Protein AF-A0A0J8WUL0-F1 (afdb_monomer_lite)

Secondary structure (DSSP, 8-state):
-------GGG---HHHHHHHHHHTT--HHHHHHHHHHHHHHHTTHHHHGGGS---HHHHHHHHHHHHHHHHHH-

Foldseek 3Di:
DDQPLPDDPPQRAQVSQLVSCVVVVHHSVVSLVVLVVVLVVCVCVLVCLVVVDDDPVVSNVVSVVSVVNSVRHD

Organism: NCBI:txid451644

Structure (mmCIF, N/CA/C/O backbone):
data_AF-A0A0J8WUL0-F1
#
_entry.id   AF-A0A0J8WUL0-F1
#
loop_
_atom_site.group_PDB
_atom_site.id
_atom_site.type_symbol
_atom_site.label_atom_id
_atom_site.label_alt_id
_atom_site.label_comp_id
_atom_site.label_asym_id
_atom_site.label_entity_id
_atom_site.label_seq_id
_atom_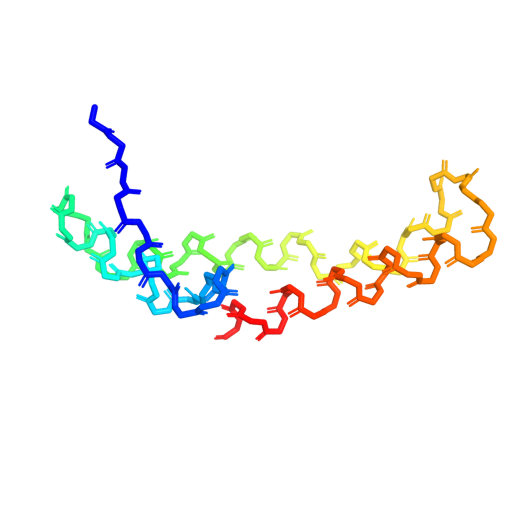site.pdbx_PDB_ins_code
_atom_site.Cartn_x
_atom_site.Cartn_y
_atom_site.Cartn_z
_atom_site.occupancy
_atom_site.B_iso_or_equiv
_atom_site.auth_seq_id
_atom_site.auth_comp_id
_atom_site.auth_asym_id
_atom_site.auth_atom_id
_atom_site.pdbx_PDB_model_num
ATOM 1 N N . MET A 1 1 ? -21.119 11.232 -1.448 1.00 41.62 1 MET A N 1
ATOM 2 C CA . MET A 1 1 ? -20.162 11.773 -0.458 1.00 41.62 1 MET A CA 1
ATOM 3 C C . MET A 1 1 ? -18.764 11.378 -0.897 1.00 41.62 1 MET A C 1
ATOM 5 O O . MET A 1 1 ? -18.541 10.191 -1.092 1.00 41.62 1 MET A O 1
ATOM 9 N N . ALA A 1 2 ? -17.860 12.333 -1.110 1.00 54.69 2 ALA A N 1
ATOM 10 C CA . ALA A 1 2 ? -16.458 12.025 -1.382 1.00 54.69 2 ALA A CA 1
ATOM 11 C C . ALA A 1 2 ? -15.726 11.820 -0.048 1.00 54.69 2 ALA A C 1
ATOM 13 O O . ALA A 1 2 ? -15.877 12.625 0.871 1.00 54.69 2 ALA A O 1
ATOM 14 N N . LEU A 1 3 ? -14.967 10.731 0.072 1.00 56.09 3 LEU A N 1
ATOM 15 C CA . LEU A 1 3 ? -14.059 10.516 1.194 1.00 56.09 3 LEU A CA 1
ATOM 16 C C . LEU A 1 3 ? -12.967 11.581 1.130 1.00 56.09 3 LEU A C 1
ATOM 18 O O . LEU A 1 3 ? -12.113 11.543 0.246 1.00 56.09 3 LEU A O 1
ATOM 22 N N . ASN A 1 4 ? -12.986 12.532 2.061 1.00 57.84 4 ASN A N 1
ATOM 23 C CA . ASN A 1 4 ? -11.884 13.468 2.210 1.00 57.84 4 ASN A CA 1
ATOM 24 C C . ASN A 1 4 ? -10.698 12.746 2.857 1.00 57.84 4 ASN A C 1
ATOM 26 O O . ASN A 1 4 ? -10.476 12.816 4.066 1.00 57.84 4 ASN A O 1
ATOM 30 N N . LEU A 1 5 ? -9.945 12.026 2.029 1.00 60.44 5 LEU A N 1
ATOM 31 C CA . LEU A 1 5 ? -8.674 11.421 2.392 1.00 60.44 5 LEU A CA 1
ATOM 32 C C . LEU A 1 5 ? -7.615 12.534 2.451 1.00 60.44 5 LEU A C 1
ATOM 34 O O . LEU A 1 5 ? -6.788 12.680 1.549 1.00 60.44 5 LEU A O 1
ATOM 38 N N . PHE A 1 6 ? -7.700 13.390 3.472 1.00 55.25 6 PHE A N 1
ATOM 39 C CA . PHE A 1 6 ? -6.796 14.521 3.679 1.00 55.25 6 PHE A CA 1
ATOM 40 C C . PHE A 1 6 ? -5.384 14.028 4.032 1.00 55.25 6 PHE A C 1
ATOM 42 O O . PHE A 1 6 ? -4.963 14.066 5.183 1.00 55.25 6 PHE A O 1
ATOM 49 N N . SER A 1 7 ? -4.633 13.565 3.035 1.00 59.56 7 SER A N 1
ATOM 50 C CA . SER A 1 7 ? -3.206 13.301 3.191 1.00 59.56 7 SER A CA 1
ATOM 51 C C . SER A 1 7 ? -2.388 14.558 2.913 1.00 59.56 7 SER A C 1
ATOM 53 O O . SER A 1 7 ? -2.656 15.316 1.977 1.00 59.56 7 SER A O 1
ATOM 55 N N . ARG A 1 8 ? -1.343 14.777 3.715 1.00 56.31 8 ARG A N 1
ATOM 56 C CA . ARG A 1 8 ? -0.369 15.845 3.469 1.00 56.31 8 ARG A CA 1
ATOM 57 C C . ARG A 1 8 ? 0.335 15.567 2.133 1.00 56.31 8 ARG A C 1
ATOM 59 O O . ARG A 1 8 ? 0.854 14.471 1.928 1.00 56.31 8 ARG A O 1
ATOM 66 N N . ALA A 1 9 ? 0.344 16.552 1.233 1.00 60.91 9 ALA A N 1
ATOM 67 C CA . ALA A 1 9 ? 0.979 16.466 -0.088 1.00 60.91 9 ALA A CA 1
ATOM 68 C C . ALA A 1 9 ? 0.484 15.304 -0.987 1.00 60.91 9 ALA A C 1
ATOM 70 O O . ALA A 1 9 ? 1.278 14.717 -1.717 1.00 60.91 9 ALA A O 1
ATOM 71 N N . HIS A 1 10 ? -0.810 14.951 -0.929 1.00 63.81 10 HIS A N 1
ATOM 72 C CA . HIS A 1 10 ? -1.426 13.871 -1.727 1.00 63.81 10 HIS A CA 1
ATOM 73 C C . HIS A 1 10 ? -0.838 12.459 -1.497 1.00 63.81 10 HIS A C 1
ATOM 75 O O . HIS A 1 10 ? -1.034 11.559 -2.316 1.00 63.81 10 HIS A O 1
ATOM 81 N N . ARG A 1 11 ? -0.129 12.223 -0.383 1.00 71.44 11 ARG A N 1
ATOM 82 C CA . ARG A 1 11 ? 0.456 10.912 -0.050 1.00 71.44 11 ARG A CA 1
ATOM 83 C C . ARG A 1 11 ? -0.444 10.088 0.871 1.00 71.44 11 ARG A C 1
ATOM 85 O O . ARG A 1 11 ? -0.317 10.128 2.093 1.00 71.44 11 ARG A O 1
ATOM 92 N N . LEU A 1 12 ? -1.320 9.283 0.277 1.00 83.62 12 LEU A N 1
ATOM 93 C CA . LEU A 1 12 ? -2.208 8.365 0.999 1.00 83.62 12 LEU A CA 1
ATOM 94 C C . LEU A 1 12 ? -1.451 7.182 1.621 1.00 83.62 12 LEU A C 1
ATOM 96 O O . LEU A 1 12 ? -1.227 6.186 0.946 1.00 83.62 12 LEU A O 1
ATOM 100 N N . SER A 1 13 ? -1.077 7.247 2.893 1.00 90.06 13 SER A N 1
ATOM 101 C CA . SER A 1 13 ? -0.477 6.106 3.614 1.00 90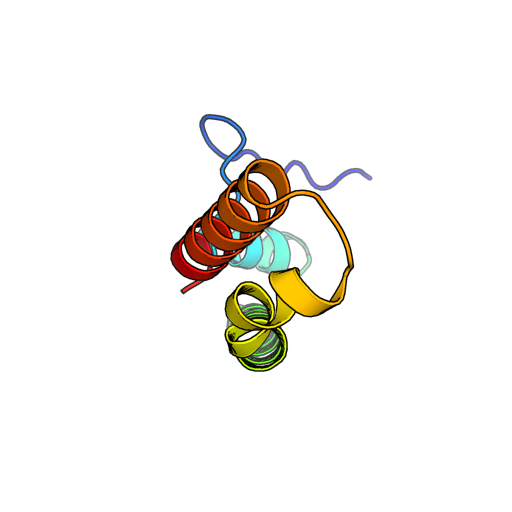.06 13 SER A CA 1
ATOM 102 C C . SER A 1 13 ? -1.511 5.116 4.168 1.00 90.06 13 SER A C 1
ATOM 104 O O . SER A 1 13 ? -2.698 5.444 4.249 1.00 90.06 13 SER A O 1
ATOM 106 N N . ARG A 1 14 ? -1.051 3.946 4.645 1.00 93.25 14 ARG A N 1
ATOM 107 C CA . ARG A 1 14 ? -1.857 2.970 5.415 1.00 93.25 14 ARG A CA 1
ATOM 108 C C . ARG A 1 14 ? -2.736 3.636 6.478 1.00 93.25 14 ARG A C 1
ATOM 110 O O . ARG A 1 14 ? -3.934 3.378 6.532 1.00 93.25 14 ARG A O 1
ATOM 117 N N . ALA A 1 15 ? -2.159 4.529 7.283 1.00 91.75 15 ALA A N 1
ATOM 118 C CA . ALA A 1 15 ? -2.874 5.208 8.364 1.00 91.75 15 ALA A CA 1
ATOM 119 C C . ALA A 1 15 ? -4.072 6.031 7.861 1.00 91.75 15 ALA A C 1
ATOM 121 O O . ALA A 1 15 ? -5.122 6.027 8.495 1.00 91.75 15 ALA A O 1
ATOM 122 N N . ASN A 1 16 ? -3.948 6.676 6.694 1.00 91.12 16 ASN A N 1
ATOM 123 C CA . ASN A 1 16 ? -5.048 7.446 6.106 1.00 91.12 16 ASN A CA 1
ATOM 124 C C . ASN A 1 16 ? -6.219 6.542 5.699 1.00 91.12 16 ASN A C 1
ATOM 126 O O . ASN A 1 16 ? -7.374 6.919 5.868 1.00 91.12 16 ASN A O 1
ATOM 130 N N . PHE A 1 17 ? -5.935 5.348 5.168 1.00 91.31 17 PHE A N 1
ATOM 131 C CA . PHE A 1 17 ? -6.982 4.382 4.829 1.00 91.31 17 PHE A CA 1
ATOM 132 C C . PHE A 1 17 ? -7.659 3.822 6.075 1.00 91.31 17 PHE A C 1
ATOM 134 O O . PHE A 1 17 ? -8.879 3.687 6.080 1.00 91.31 17 PHE A O 1
ATOM 141 N N . VAL A 1 18 ? -6.890 3.520 7.124 1.00 94.12 18 VAL A N 1
ATOM 142 C CA . VAL A 1 18 ? -7.443 3.029 8.391 1.00 94.12 18 VAL A CA 1
ATOM 143 C C . VAL A 1 18 ? -8.366 4.075 9.020 1.00 94.12 18 VAL A C 1
ATOM 145 O O . VAL A 1 18 ? -9.525 3.748 9.258 1.00 94.12 18 VAL A O 1
ATOM 148 N N . ASP A 1 19 ? -7.915 5.326 9.174 1.00 92.25 19 ASP A N 1
ATOM 149 C CA . ASP A 1 19 ? -8.743 6.435 9.691 1.00 92.25 19 ASP A CA 1
ATOM 150 C C . ASP A 1 19 ? -10.018 6.625 8.852 1.00 92.25 19 ASP A C 1
ATOM 152 O O . ASP A 1 19 ? -11.126 6.726 9.378 1.00 92.25 19 ASP A O 1
ATOM 156 N N . ALA A 1 20 ? -9.893 6.590 7.524 1.00 91.00 20 ALA A N 1
ATOM 157 C CA . ALA A 1 20 ? -11.040 6.678 6.629 1.00 91.00 20 ALA A CA 1
ATOM 158 C C . ALA A 1 20 ? -12.031 5.515 6.805 1.00 91.00 20 ALA A C 1
ATOM 160 O O . ALA A 1 20 ? -13.243 5.733 6.806 1.00 91.00 20 ALA A O 1
ATOM 161 N N . GLY A 1 21 ? -11.531 4.288 6.966 1.00 92.88 21 GLY A N 1
ATOM 162 C CA . GLY A 1 21 ? -12.355 3.111 7.222 1.00 92.88 21 GLY A CA 1
ATOM 163 C C . GLY A 1 21 ? -13.098 3.214 8.552 1.00 92.88 21 GLY A C 1
ATOM 164 O O . GLY A 1 21 ? -14.300 2.958 8.598 1.00 92.88 21 GLY A O 1
ATOM 165 N N . GLU A 1 22 ? -12.423 3.659 9.610 1.00 94.56 22 GLU A N 1
ATOM 166 C CA . GLU A 1 22 ? -13.036 3.854 10.927 1.00 94.56 22 GLU A CA 1
ATOM 167 C C . GLU A 1 22 ? -14.161 4.894 10.886 1.00 94.56 22 GLU A C 1
ATOM 169 O O . GLU A 1 22 ? -15.242 4.648 11.423 1.00 94.56 22 GLU A O 1
ATOM 174 N N . ARG A 1 23 ? -13.976 6.005 10.157 1.00 93.12 23 ARG A N 1
ATOM 175 C CA . ARG A 1 23 ? -15.032 7.016 9.936 1.00 93.12 23 ARG A CA 1
ATOM 176 C C . ARG A 1 23 ? -16.252 6.478 9.188 1.00 93.12 23 ARG A C 1
ATOM 178 O O . ARG A 1 23 ? -17.334 7.045 9.304 1.00 93.12 23 ARG A O 1
ATOM 185 N N . LEU A 1 24 ? -16.088 5.395 8.431 1.00 92.62 24 LEU A N 1
ATOM 186 C CA . LEU A 1 24 ? -17.170 4.683 7.749 1.00 92.62 24 LEU A CA 1
ATOM 187 C C . LEU A 1 24 ? -17.738 3.512 8.572 1.00 92.62 24 LEU A C 1
ATOM 189 O O . LEU A 1 24 ? -18.580 2.770 8.072 1.00 92.62 24 LEU A O 1
ATOM 193 N N . GLY A 1 25 ? -17.288 3.322 9.816 1.00 95.75 25 GLY A N 1
ATOM 194 C CA . GLY A 1 25 ? -17.722 2.225 10.685 1.00 95.75 25 GLY A CA 1
ATOM 195 C C . GLY A 1 25 ? -17.048 0.879 10.392 1.00 95.75 25 GLY A C 1
ATOM 196 O O . GLY A 1 25 ? -17.474 -0.156 10.910 1.00 95.75 25 GLY A O 1
ATOM 197 N N . ILE A 1 26 ? -15.989 0.860 9.579 1.00 96.12 26 ILE A N 1
ATOM 198 C CA . ILE A 1 26 ? -15.188 -0.336 9.313 1.00 96.12 26 ILE A CA 1
ATOM 199 C C . ILE A 1 26 ? -14.181 -0.511 10.451 1.00 96.12 26 ILE A C 1
ATOM 201 O O . ILE A 1 26 ? -13.467 0.413 10.828 1.00 96.12 26 ILE A O 1
ATOM 205 N N . ARG A 1 27 ? -14.078 -1.730 10.991 1.00 96.69 27 ARG A N 1
ATOM 206 C CA . ARG A 1 27 ? -13.056 -2.050 11.999 1.00 96.69 27 ARG A CA 1
ATOM 207 C C . ARG A 1 27 ? -11.661 -1.912 11.384 1.00 96.69 27 ARG A C 1
ATOM 209 O O . ARG A 1 27 ? -11.415 -2.543 10.358 1.00 96.69 27 ARG A O 1
ATOM 216 N N . ALA A 1 28 ? -10.729 -1.239 12.065 1.00 96.19 28 ALA A N 1
ATOM 217 C CA . ALA A 1 28 ? -9.344 -1.057 11.607 1.00 96.19 28 ALA A CA 1
ATOM 218 C C . ALA A 1 28 ? -8.694 -2.342 11.063 1.00 96.19 28 ALA A C 1
ATOM 220 O O . ALA A 1 28 ? -8.090 -2.333 9.995 1.00 96.19 28 ALA A O 1
ATOM 221 N N . ARG A 1 29 ? -8.901 -3.481 11.745 1.00 97.44 29 ARG A N 1
ATOM 222 C CA . ARG A 1 29 ? -8.381 -4.795 11.319 1.00 97.44 29 ARG A CA 1
ATOM 223 C C . ARG A 1 29 ? -8.801 -5.205 9.903 1.00 97.44 29 ARG A C 1
ATOM 225 O O . ARG A 1 29 ? -8.035 -5.871 9.222 1.00 97.44 29 ARG A O 1
ATOM 232 N N . ALA A 1 30 ? -10.017 -4.853 9.482 1.00 97.56 30 ALA A N 1
ATOM 233 C CA . ALA A 1 30 ? -10.537 -5.218 8.169 1.00 97.56 30 ALA A CA 1
ATOM 234 C C . ALA A 1 30 ? -9.865 -4.378 7.078 1.00 97.56 30 ALA A C 1
ATOM 236 O O . ALA A 1 30 ? -9.411 -4.928 6.081 1.00 97.56 30 ALA A O 1
ATOM 237 N N . THR A 1 31 ? -9.718 -3.073 7.311 1.00 96.31 31 THR A N 1
ATOM 238 C CA . THR A 1 31 ? -9.009 -2.170 6.398 1.00 96.31 31 THR A CA 1
ATOM 239 C C . THR A 1 31 ? -7.527 -2.522 6.289 1.00 96.31 31 THR A C 1
ATOM 241 O O . THR A 1 31 ? -6.990 -2.571 5.189 1.00 96.31 31 THR A O 1
ATOM 244 N N . THR A 1 32 ? -6.878 -2.825 7.415 1.00 97.00 32 THR A N 1
ATOM 245 C CA . THR A 1 32 ? -5.489 -3.301 7.451 1.00 97.00 32 THR A CA 1
ATOM 246 C C . THR A 1 32 ? -5.320 -4.581 6.641 1.00 97.00 32 THR A C 1
ATOM 248 O O . THR A 1 32 ? -4.491 -4.610 5.739 1.00 97.00 32 THR A O 1
ATOM 251 N N . ARG A 1 33 ? -6.155 -5.597 6.886 1.00 97.69 33 ARG A N 1
ATOM 252 C CA . ARG A 1 33 ? -6.084 -6.869 6.158 1.00 97.69 33 ARG A CA 1
ATOM 253 C C . ARG A 1 33 ? -6.305 -6.695 4.656 1.00 97.69 33 ARG A C 1
ATOM 255 O O . ARG A 1 33 ? -5.596 -7.299 3.865 1.00 97.69 33 ARG A O 1
ATOM 262 N N . MET A 1 34 ? -7.257 -5.848 4.267 1.00 96.88 34 M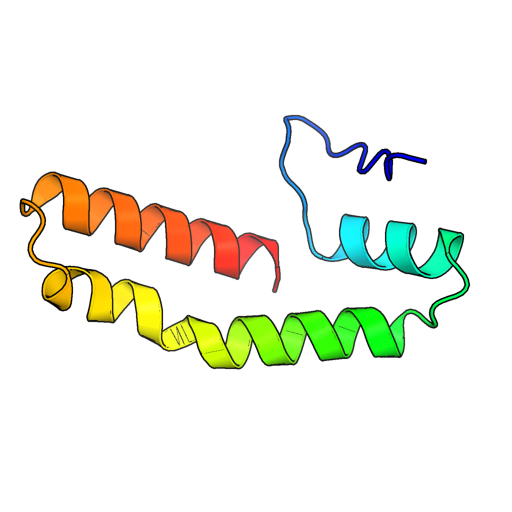ET A N 1
ATOM 263 C CA . MET A 1 34 ? -7.483 -5.510 2.861 1.00 96.88 34 MET A CA 1
ATOM 264 C C . MET A 1 34 ? -6.229 -4.890 2.226 1.00 96.88 34 MET A C 1
ATOM 266 O O . MET A 1 34 ? -5.884 -5.228 1.099 1.00 96.88 34 MET A O 1
ATOM 270 N N . ILE A 1 35 ? -5.539 -3.987 2.931 1.00 96.44 35 ILE A N 1
ATOM 271 C CA . ILE A 1 35 ? -4.288 -3.395 2.440 1.00 96.44 35 ILE A CA 1
ATOM 272 C C . ILE A 1 35 ? -3.182 -4.450 2.336 1.00 96.44 35 ILE A C 1
ATOM 274 O O . ILE A 1 35 ? -2.468 -4.452 1.338 1.00 96.44 35 ILE A O 1
ATOM 278 N N . ASP A 1 36 ? -3.053 -5.338 3.323 1.00 97.25 36 ASP A N 1
ATOM 279 C CA . ASP A 1 36 ? -2.066 -6.424 3.303 1.00 97.25 36 ASP A CA 1
ATOM 280 C C . ASP A 1 36 ? -2.277 -7.328 2.076 1.00 97.25 36 ASP A C 1
ATOM 282 O O . ASP A 1 36 ? -1.353 -7.523 1.292 1.00 97.25 36 ASP A O 1
ATOM 286 N N . GLU A 1 37 ? -3.516 -7.769 1.829 1.00 97.69 37 GLU A N 1
ATOM 287 C CA . GLU A 1 37 ? -3.869 -8.603 0.670 1.00 97.69 37 GLU A CA 1
ATOM 288 C C . GLU A 1 37 ? -3.570 -7.897 -0.670 1.00 97.69 37 GLU A C 1
ATOM 290 O O . GLU A 1 37 ? -3.101 -8.526 -1.621 1.00 97.69 37 GLU A O 1
ATOM 295 N N . LEU A 1 38 ? -3.782 -6.577 -0.750 1.00 95.25 38 LEU A N 1
ATOM 296 C CA . LEU A 1 38 ? -3.433 -5.780 -1.932 1.00 95.25 38 LEU A CA 1
ATOM 297 C C . LEU A 1 38 ? -1.918 -5.661 -2.138 1.00 95.25 38 LEU A C 1
ATOM 299 O O . LEU A 1 38 ? -1.453 -5.742 -3.275 1.00 95.25 38 LEU A O 1
ATOM 303 N N . ILE A 1 39 ? -1.150 -5.454 -1.065 1.00 96.12 39 ILE A N 1
ATOM 304 C CA . ILE A 1 39 ? 0.317 -5.394 -1.126 1.00 96.12 39 ILE A CA 1
ATOM 305 C C . ILE A 1 39 ? 0.870 -6.746 -1.566 1.00 96.12 39 ILE A C 1
ATOM 307 O O . ILE A 1 39 ? 1.703 -6.789 -2.468 1.00 96.12 39 ILE A O 1
ATOM 311 N N . ASP A 1 40 ? 0.381 -7.833 -0.976 1.00 96.56 40 ASP A N 1
ATOM 312 C CA . ASP A 1 40 ? 0.824 -9.187 -1.295 1.00 96.56 40 ASP A CA 1
ATOM 313 C C . ASP A 1 40 ? 0.574 -9.523 -2.767 1.00 96.56 40 ASP A C 1
ATOM 315 O O . ASP A 1 40 ? 1.479 -9.997 -3.453 1.00 96.56 40 ASP A O 1
ATOM 319 N N . ALA A 1 41 ? -0.611 -9.193 -3.290 1.00 95.50 41 ALA A N 1
ATOM 320 C CA . ALA A 1 41 ? -0.938 -9.405 -4.699 1.00 95.50 41 ALA A CA 1
ATOM 321 C C . ALA A 1 41 ? -0.075 -8.566 -5.662 1.00 95.50 41 ALA A C 1
ATOM 323 O O . ALA A 1 41 ? 0.194 -8.997 -6.788 1.00 95.50 41 ALA A O 1
ATOM 324 N N . ALA A 1 42 ? 0.340 -7.369 -5.239 1.00 95.06 42 ALA A N 1
ATOM 325 C CA . ALA A 1 42 ? 1.056 -6.407 -6.073 1.00 95.06 42 ALA A CA 1
ATOM 326 C C . ALA A 1 42 ? 2.587 -6.436 -5.908 1.00 95.06 42 ALA A C 1
ATOM 328 O O . ALA A 1 42 ? 3.279 -5.809 -6.711 1.00 95.06 42 ALA A O 1
ATOM 329 N N . ASN A 1 43 ? 3.130 -7.151 -4.915 1.00 94.44 43 ASN A N 1
ATOM 330 C CA . ASN A 1 43 ? 4.567 -7.165 -4.601 1.00 94.44 43 ASN A CA 1
ATOM 331 C C . ASN A 1 43 ? 5.452 -7.512 -5.811 1.00 94.44 43 ASN A C 1
ATOM 333 O O . ASN A 1 43 ? 6.499 -6.896 -5.984 1.00 94.44 43 ASN A O 1
ATOM 337 N N . ASP A 1 44 ? 5.008 -8.429 -6.674 1.00 94.69 44 ASP A N 1
ATOM 338 C CA . ASP A 1 44 ? 5.770 -8.868 -7.852 1.00 94.69 44 ASP A CA 1
ATOM 339 C C . ASP A 1 44 ? 5.606 -7.957 -9.077 1.00 94.69 44 ASP A C 1
ATOM 341 O O . ASP A 1 44 ? 6.272 -8.144 -10.097 1.00 94.69 44 ASP A O 1
ATOM 345 N N . TRP A 1 45 ? 4.652 -7.024 -9.058 1.00 94.44 45 TRP A N 1
ATOM 346 C CA . TRP A 1 45 ? 4.308 -6.241 -10.246 1.00 94.44 45 TRP A CA 1
ATOM 347 C C . TRP A 1 45 ? 5.425 -5.303 -10.721 1.00 94.44 45 TRP A C 1
ATOM 349 O O . TRP A 1 45 ? 5.604 -5.238 -11.939 1.00 94.44 45 TRP A O 1
ATOM 359 N N . PRO A 1 46 ? 6.214 -4.637 -9.847 1.00 95.25 46 PRO A N 1
ATOM 360 C CA . PRO A 1 46 ? 7.347 -3.823 -10.287 1.00 95.25 46 PRO A CA 1
ATOM 361 C C . PRO A 1 46 ? 8.325 -4.579 -11.193 1.00 95.25 46 PRO A C 1
ATOM 363 O O . PRO A 1 46 ? 8.778 -4.040 -12.198 1.00 95.25 46 PRO A O 1
ATOM 366 N N . ASP A 1 47 ? 8.593 -5.850 -10.892 1.00 93.25 47 ASP A N 1
ATOM 367 C CA . ASP A 1 47 ? 9.539 -6.672 -11.658 1.00 93.25 47 ASP A CA 1
ATOM 368 C C . ASP A 1 47 ? 8.914 -7.228 -12.949 1.00 93.25 47 ASP A C 1
ATOM 370 O O . ASP A 1 47 ? 9.601 -7.726 -13.842 1.00 93.25 47 ASP A O 1
ATOM 374 N N . ARG A 1 48 ? 7.588 -7.122 -13.081 1.00 93.25 48 ARG A N 1
ATOM 375 C CA . ARG A 1 48 ? 6.833 -7.502 -14.281 1.00 93.2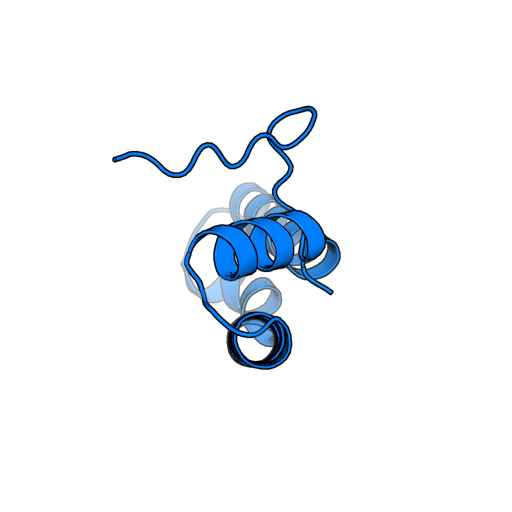5 48 ARG A CA 1
ATOM 376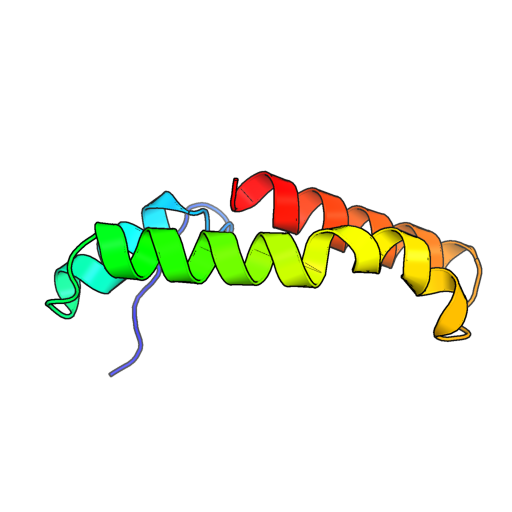 C C . ARG A 1 48 ? 6.572 -6.318 -15.211 1.00 93.25 48 ARG A C 1
ATOM 378 O O . ARG A 1 48 ? 6.096 -6.562 -16.318 1.00 93.25 48 ARG A O 1
ATOM 385 N N . CYS A 1 49 ? 6.909 -5.082 -14.829 1.00 92.75 49 CYS A N 1
ATOM 386 C CA . CYS A 1 49 ? 6.707 -3.891 -15.666 1.00 92.75 49 CYS A CA 1
ATOM 387 C C . CYS A 1 49 ? 7.326 -4.036 -17.064 1.00 92.75 49 CYS A C 1
ATOM 389 O O . CYS A 1 49 ? 6.701 -3.650 -18.049 1.00 92.75 49 CYS A O 1
ATOM 391 N N . GLY A 1 50 ? 8.491 -4.685 -17.177 1.00 88.62 50 GLY A N 1
ATOM 392 C CA . GLY A 1 50 ? 9.142 -4.934 -18.472 1.00 88.62 50 GLY A CA 1
ATOM 393 C C . GLY A 1 50 ? 8.340 -5.823 -19.429 1.00 88.62 50 GLY A C 1
ATOM 394 O O . GLY A 1 50 ? 8.610 -5.845 -20.623 1.00 88.62 50 GLY A O 1
ATOM 395 N N . ARG A 1 51 ? 7.312 -6.530 -18.942 1.00 92.75 51 ARG A N 1
ATOM 396 C CA . ARG A 1 51 ? 6.418 -7.355 -19.771 1.00 92.75 51 ARG A CA 1
ATOM 397 C C . ARG A 1 51 ? 5.307 -6.546 -20.448 1.00 92.75 51 ARG A C 1
ATOM 399 O O . ARG A 1 51 ? 4.601 -7.099 -21.282 1.00 92.75 51 ARG A O 1
ATOM 406 N N . ILE A 1 52 ? 5.127 -5.275 -20.080 1.00 89.62 52 ILE A N 1
ATOM 407 C CA . ILE A 1 52 ? 4.064 -4.410 -20.615 1.00 89.62 52 ILE A CA 1
ATOM 408 C C . ILE A 1 52 ? 4.435 -3.867 -22.009 1.00 89.62 52 ILE A C 1
ATOM 410 O O . ILE A 1 52 ? 3.545 -3.581 -22.805 1.00 89.62 52 ILE A O 1
ATOM 414 N N . GLY A 1 53 ? 5.734 -3.780 -22.329 1.00 83.44 53 GLY A N 1
ATOM 415 C CA . GLY A 1 53 ? 6.225 -3.324 -23.637 1.00 83.44 53 GLY A CA 1
ATOM 416 C C . GLY A 1 53 ? 6.421 -1.807 -23.762 1.00 83.44 53 GLY A C 1
ATOM 417 O O . GLY A 1 53 ? 6.336 -1.277 -24.868 1.00 83.44 53 GLY A O 1
ATOM 418 N N . PHE A 1 54 ? 6.660 -1.1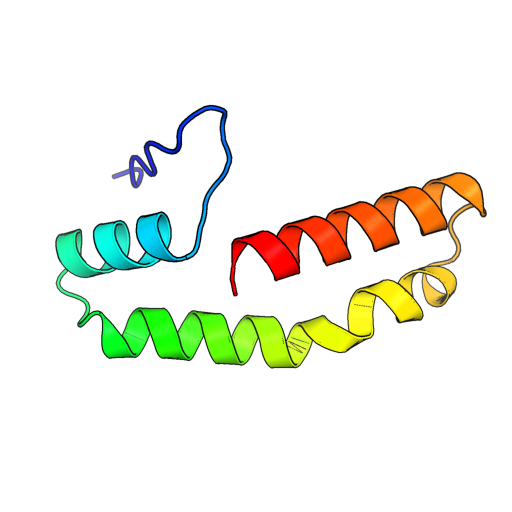01 -22.651 1.00 87.69 54 PHE A N 1
ATOM 419 C CA . PHE A 1 54 ? 7.118 0.294 -22.678 1.00 87.69 54 PHE A CA 1
ATOM 420 C C . PHE A 1 54 ? 8.611 0.396 -23.038 1.00 87.69 54 PHE A C 1
ATOM 422 O O . PHE A 1 54 ? 9.316 -0.610 -23.071 1.00 87.69 54 PHE A O 1
ATOM 429 N N . GLY A 1 55 ? 9.099 1.620 -23.275 1.00 92.12 55 GLY A N 1
ATOM 430 C CA . GLY A 1 55 ? 10.537 1.888 -23.344 1.00 92.12 55 GLY A CA 1
ATOM 431 C C . GLY A 1 55 ? 11.232 1.645 -21.999 1.00 92.12 55 GLY A C 1
ATOM 432 O O . GLY A 1 55 ? 10.581 1.593 -20.950 1.00 92.12 55 GLY A O 1
ATOM 433 N N . ASP A 1 56 ? 12.558 1.485 -22.025 1.00 92.00 56 ASP A N 1
ATOM 434 C CA . ASP A 1 56 ? 13.354 1.141 -20.836 1.00 92.00 56 ASP A CA 1
ATOM 435 C C . ASP A 1 56 ? 13.160 2.165 -19.709 1.00 92.00 56 ASP A C 1
ATOM 437 O O . ASP A 1 56 ? 12.842 1.812 -18.573 1.00 92.00 56 ASP A O 1
ATOM 441 N N . ARG A 1 57 ? 13.238 3.458 -20.045 1.00 95.56 57 ARG A N 1
ATOM 442 C CA . ARG A 1 57 ? 13.082 4.552 -19.081 1.00 95.56 57 ARG A CA 1
ATOM 443 C C . ARG A 1 57 ? 11.688 4.575 -18.455 1.00 95.56 57 ARG A C 1
ATOM 445 O O . ARG A 1 57 ? 11.555 4.753 -17.247 1.00 95.56 57 ARG A O 1
ATOM 452 N N . GLU A 1 58 ? 10.638 4.446 -19.259 1.00 94.69 58 GLU A N 1
ATOM 453 C CA . GLU A 1 58 ? 9.257 4.444 -18.771 1.00 94.69 58 GLU A CA 1
ATOM 454 C C . GLU A 1 58 ? 8.978 3.217 -17.897 1.00 94.69 58 GLU A C 1
ATOM 456 O O . GLU A 1 58 ? 8.285 3.324 -16.883 1.00 94.69 58 GLU A O 1
ATOM 461 N N . THR A 1 59 ? 9.559 2.071 -18.257 1.00 95.44 59 THR A N 1
ATOM 462 C CA . THR A 1 59 ? 9.477 0.829 -17.484 1.00 95.44 59 THR A CA 1
ATOM 463 C C . THR A 1 59 ? 10.103 0.994 -16.101 1.00 95.44 59 THR A C 1
ATOM 465 O O . THR A 1 59 ? 9.470 0.643 -15.102 1.00 95.44 59 THR A O 1
ATOM 468 N N . GLU A 1 60 ? 11.312 1.554 -16.026 1.00 95.25 60 GLU A N 1
ATOM 469 C CA . GLU A 1 60 ? 12.011 1.820 -14.763 1.00 95.25 60 GLU A CA 1
ATOM 470 C C . GLU A 1 60 ? 11.231 2.796 -13.880 1.00 95.25 60 GLU A C 1
ATOM 472 O O . GLU A 1 60 ? 10.977 2.509 -12.709 1.00 95.25 60 GLU A O 1
ATOM 477 N N . LEU A 1 61 ? 10.768 3.911 -14.457 1.00 95.62 61 LEU A N 1
ATOM 478 C CA . LEU A 1 61 ? 9.971 4.902 -13.733 1.00 95.62 61 LEU A CA 1
ATOM 479 C C . LEU A 1 61 ? 8.694 4.288 -13.152 1.00 95.62 61 LEU A C 1
ATOM 481 O O . LEU A 1 61 ? 8.367 4.530 -11.988 1.00 95.62 61 LEU A O 1
ATOM 485 N N . LEU A 1 62 ? 7.980 3.471 -13.930 1.00 94.94 62 LEU A N 1
ATOM 486 C CA . LEU A 1 62 ? 6.776 2.795 -13.457 1.00 94.94 62 LEU A CA 1
ATOM 487 C C . LEU A 1 62 ? 7.090 1.807 -12.326 1.00 94.94 62 LEU A C 1
ATOM 489 O O . LEU A 1 62 ? 6.382 1.788 -11.315 1.00 94.94 62 LEU A O 1
ATOM 493 N N . ALA A 1 63 ? 8.149 1.007 -12.468 1.00 95.94 63 ALA A N 1
ATOM 494 C CA . ALA A 1 63 ? 8.575 0.069 -11.434 1.00 95.94 63 ALA A CA 1
ATOM 495 C C . ALA A 1 63 ? 8.910 0.793 -10.119 1.00 95.94 63 ALA A C 1
ATOM 497 O O . ALA A 1 63 ? 8.442 0.386 -9.053 1.00 95.94 63 ALA A O 1
ATOM 498 N N . ASP A 1 64 ? 9.634 1.909 -10.181 1.00 96.31 64 ASP A N 1
ATOM 499 C CA . ASP A 1 64 ? 9.999 2.695 -9.000 1.00 96.31 64 ASP A CA 1
ATOM 500 C C . ASP A 1 64 ? 8.802 3.401 -8.360 1.00 96.31 64 ASP A C 1
ATOM 502 O O . ASP A 1 64 ? 8.691 3.457 -7.128 1.00 96.31 64 ASP A O 1
ATOM 506 N N . MET A 1 65 ? 7.852 3.876 -9.169 1.00 94.50 65 MET A N 1
ATOM 507 C CA . MET A 1 65 ? 6.584 4.411 -8.673 1.00 94.50 65 MET A CA 1
ATOM 508 C C . MET A 1 65 ? 5.789 3.346 -7.910 1.00 94.50 65 MET A C 1
ATOM 510 O O . MET A 1 65 ? 5.284 3.626 -6.818 1.00 94.50 65 MET A O 1
ATOM 514 N N . LEU A 1 66 ? 5.707 2.121 -8.438 1.00 94.94 66 LEU A N 1
ATOM 515 C CA . LEU A 1 66 ? 5.035 1.007 -7.767 1.00 94.94 66 LEU A CA 1
ATOM 516 C C . LEU A 1 66 ? 5.754 0.604 -6.475 1.00 94.94 66 LEU A C 1
ATOM 518 O O . LEU A 1 66 ? 5.098 0.486 -5.440 1.00 94.94 66 LEU A O 1
ATOM 522 N N . ARG A 1 67 ? 7.088 0.473 -6.482 1.00 95.94 67 ARG A N 1
ATOM 523 C CA . ARG A 1 67 ? 7.879 0.180 -5.269 1.00 95.94 67 ARG A CA 1
ATOM 524 C C . ARG A 1 67 ? 7.664 1.237 -4.190 1.00 95.94 67 ARG A C 1
ATOM 526 O O . ARG A 1 67 ? 7.375 0.900 -3.042 1.00 95.94 67 ARG A O 1
ATOM 533 N N . THR A 1 68 ? 7.727 2.512 -4.568 1.00 94.12 68 THR A N 1
ATOM 534 C CA . THR A 1 68 ? 7.453 3.642 -3.668 1.00 94.12 68 THR A CA 1
ATOM 535 C C . THR A 1 68 ? 6.034 3.561 -3.103 1.00 94.12 68 THR A C 1
ATOM 537 O O . THR A 1 68 ? 5.821 3.762 -1.903 1.00 94.12 68 THR A O 1
ATOM 540 N N . ARG A 1 69 ? 5.046 3.230 -3.945 1.00 92.94 69 ARG A N 1
ATOM 541 C CA . ARG A 1 69 ? 3.650 3.116 -3.520 1.00 92.94 69 ARG A CA 1
ATOM 542 C C . ARG A 1 69 ? 3.448 1.972 -2.533 1.00 92.94 69 ARG A C 1
ATOM 544 O O . ARG A 1 69 ? 2.851 2.209 -1.484 1.00 92.94 69 ARG A O 1
ATOM 551 N N . LEU A 1 70 ? 3.972 0.785 -2.830 1.00 94.56 70 LEU A N 1
ATOM 552 C CA . LEU A 1 70 ? 3.944 -0.369 -1.929 1.00 94.56 70 LEU A CA 1
ATOM 553 C C . LEU A 1 70 ? 4.608 -0.028 -0.592 1.00 94.56 70 LEU A C 1
ATOM 555 O O . LEU A 1 70 ? 4.031 -0.285 0.460 1.00 94.56 70 LEU A O 1
ATOM 559 N N . GLY A 1 71 ? 5.760 0.648 -0.623 1.00 92.94 71 GLY A N 1
ATOM 560 C CA . GLY A 1 71 ? 6.446 1.128 0.578 1.00 92.94 71 GLY A CA 1
ATOM 561 C C . GLY A 1 71 ? 5.605 2.081 1.434 1.00 92.94 71 GLY A C 1
ATOM 562 O O . GLY A 1 71 ? 5.671 2.015 2.651 1.00 92.94 71 GLY A O 1
ATOM 563 N N . SER A 1 72 ? 4.767 2.926 0.826 1.00 90.81 72 SER A N 1
ATOM 564 C CA . SER A 1 72 ? 3.879 3.844 1.566 1.00 90.81 72 SER A CA 1
ATOM 565 C C . SER A 1 72 ? 2.658 3.178 2.226 1.00 90.81 72 SER A C 1
ATOM 567 O O . SER A 1 72 ? 1.951 3.824 3.008 1.00 90.81 72 SER A O 1
ATOM 569 N N . LEU A 1 73 ? 2.371 1.924 1.862 1.00 91.81 73 LEU A N 1
ATOM 570 C CA . LEU A 1 73 ? 1.220 1.148 2.334 1.00 91.81 73 LEU A CA 1
ATOM 571 C C . LEU A 1 73 ? 1.610 0.028 3.310 1.00 91.81 73 LEU A C 1
ATOM 573 O O . LEU A 1 73 ? 0.735 -0.482 4.014 1.00 91.81 73 LEU A O 1
ATOM 577 N N . LYS A 1 74 ? 2.891 -0.346 3.363 1.00 89.06 74 LYS A N 1
ATOM 578 C CA . LYS A 1 74 ? 3.454 -1.153 4.451 1.00 89.06 74 LYS A CA 1
ATOM 579 C C . LYS A 1 74 ? 3.361 -0.360 5.753 1.00 89.06 74 LYS A C 1
ATOM 581 O O . LYS A 1 74 ? 2.778 -0.916 6.705 1.00 89.06 74 LYS A O 1
#

pLDDT: mean 88.47, std 13.3, range [41.62, 97.69]

Radius of gyration: 14.74 Å; chains: 1; bounding box: 34×26×36 Å

Sequence (74 aa):
MALNLFSRAHRLSRANFVDAGERLGIRARATTRMIDELIDAANDWPDRCGRIGFGDRETELLADMLRTRLGSLK